Protein AF-A0A0R1N167-F1 (afdb_monomer_lite)

pLDDT: mean 84.11, std 13.3, range [38.53, 97.06]

InterPro domains:
  IPR014960 Domain of unknown function DUF1828 [PF08861] (5-87)

Radius of gyration: 13.84 Å; chains: 1; bounding box: 31×30×44 Å

Sequence (100 aa):
MEVQTSFIDIFHDHISLVVTTIPTGYQINDDGYVLDVSLSTRRKNSFNQILASFRVTVSRDKELTIKFSDLTDFPAVLVRLLHCIGQVFQMFQQDADSSF

Structure (mmCIF, N/CA/C/O backbone):
data_AF-A0A0R1N167-F1
#
_entry.id   AF-A0A0R1N167-F1
#
loop_
_atom_site.group_PDB
_atom_site.id
_atom_site.type_symbol
_atom_site.label_atom_id
_atom_site.label_alt_id
_atom_site.label_comp_id
_atom_site.label_asym_id
_atom_site.label_entity_id
_atom_site.label_seq_id
_atom_site.pdbx_PDB_ins_code
_atom_site.Cartn_x
_atom_site.Cartn_y
_atom_site.Cartn_z
_atom_site.occupancy
_atom_site.B_iso_or_equiv
_atom_site.auth_seq_id
_atom_site.auth_comp_id
_atom_site.auth_asym_id
_atom_site.auth_atom_id
_atom_site.pdbx_PDB_model_num
ATOM 1 N N . MET A 1 1 ? -2.599 -11.097 10.314 1.00 80.25 1 MET A N 1
ATOM 2 C CA . MET A 1 1 ? -2.682 -12.285 9.433 1.00 80.25 1 MET A CA 1
ATOM 3 C C . MET A 1 1 ? -1.819 -11.995 8.228 1.00 80.25 1 MET A C 1
ATOM 5 O O . MET A 1 1 ? -1.903 -10.881 7.733 1.00 80.25 1 MET A O 1
ATOM 9 N N . GLU A 1 2 ? -1.005 -12.944 7.788 1.00 85.06 2 GLU A N 1
ATOM 10 C CA . GLU A 1 2 ? -0.196 -12.801 6.576 1.00 85.06 2 GLU A CA 1
ATOM 11 C C . GLU A 1 2 ? -0.762 -13.707 5.484 1.00 85.06 2 GLU A C 1
ATOM 13 O O . GLU A 1 2 ? -1.178 -14.835 5.757 1.00 85.06 2 GLU A O 1
ATOM 18 N N . VAL A 1 3 ? -0.818 -13.184 4.264 1.00 80.62 3 VAL A N 1
ATOM 19 C CA . VAL A 1 3 ? -1.174 -13.921 3.057 1.00 80.62 3 VAL A CA 1
ATOM 20 C C . VAL A 1 3 ? -0.007 -13.801 2.098 1.00 80.62 3 VAL A C 1
ATOM 22 O O . VAL A 1 3 ? 0.217 -12.742 1.518 1.00 80.62 3 VAL A O 1
ATOM 25 N N . GLN A 1 4 ? 0.714 -14.900 1.913 1.00 80.69 4 GLN A N 1
ATOM 26 C CA . GLN A 1 4 ? 1.722 -14.988 0.871 1.00 80.69 4 GLN A CA 1
ATOM 27 C C . GLN A 1 4 ? 1.025 -15.272 -0.457 1.00 80.69 4 GLN A C 1
ATOM 29 O O . GLN A 1 4 ? 0.246 -16.223 -0.584 1.00 80.69 4 GLN A O 1
ATOM 34 N N . THR A 1 5 ? 1.259 -14.416 -1.442 1.00 71.88 5 THR A N 1
ATOM 35 C CA . THR A 1 5 ? 0.605 -14.547 -2.738 1.00 71.88 5 THR A CA 1
ATOM 36 C C . THR A 1 5 ? 1.399 -15.480 -3.650 1.00 71.88 5 THR A C 1
ATOM 38 O O . THR A 1 5 ? 2.619 -15.586 -3.560 1.00 71.88 5 THR A O 1
ATOM 41 N N . SER A 1 6 ? 0.721 -16.148 -4.584 1.00 72.25 6 SER A N 1
ATOM 42 C CA . SER A 1 6 ? 1.398 -16.905 -5.648 1.00 72.25 6 SER A CA 1
ATOM 43 C C . SER A 1 6 ? 1.969 -16.001 -6.752 1.00 72.25 6 SER A C 1
ATOM 45 O O . SER A 1 6 ? 2.542 -16.514 -7.709 1.00 72.25 6 SER A O 1
ATOM 47 N N . PHE A 1 7 ? 1.782 -14.679 -6.650 1.00 68.19 7 PHE A N 1
ATOM 48 C CA . PHE A 1 7 ? 2.292 -13.708 -7.610 1.00 68.19 7 PHE A CA 1
ATOM 49 C C . PHE A 1 7 ? 3.733 -13.351 -7.267 1.00 68.19 7 PHE A C 1
ATOM 51 O O . PHE A 1 7 ? 4.079 -13.179 -6.099 1.00 68.19 7 PHE A O 1
ATOM 58 N N . ILE A 1 8 ? 4.546 -13.256 -8.312 1.00 66.19 8 ILE A N 1
ATOM 59 C CA . ILE A 1 8 ? 5.964 -12.935 -8.232 1.00 66.19 8 ILE A CA 1
ATOM 60 C C . ILE A 1 8 ? 6.137 -11.485 -8.690 1.00 66.19 8 ILE A C 1
ATOM 62 O O . ILE A 1 8 ? 5.550 -11.085 -9.701 1.00 66.19 8 ILE A O 1
ATOM 66 N N . ASP A 1 9 ? 6.893 -10.699 -7.933 1.00 66.12 9 ASP A N 1
ATOM 67 C CA . ASP A 1 9 ? 7.186 -9.306 -8.250 1.00 66.12 9 ASP A CA 1
ATOM 68 C C . ASP A 1 9 ? 8.355 -9.143 -9.245 1.00 66.12 9 ASP A C 1
ATOM 70 O O . ASP A 1 9 ? 8.885 -10.104 -9.807 1.00 66.12 9 ASP A O 1
ATOM 74 N N . ILE A 1 10 ? 8.760 -7.894 -9.488 1.00 60.81 10 ILE A N 1
ATOM 75 C CA . ILE A 1 10 ? 9.879 -7.559 -10.385 1.00 60.81 10 ILE A CA 1
ATOM 76 C C . ILE A 1 10 ? 11.254 -8.016 -9.862 1.00 60.81 10 ILE A C 1
ATOM 78 O O . ILE A 1 10 ? 12.219 -8.022 -10.628 1.00 60.81 10 ILE A O 1
ATOM 82 N N . PHE A 1 11 ? 11.354 -8.400 -8.588 1.00 65.06 11 PHE A N 1
ATOM 83 C CA . PHE A 1 11 ? 12.565 -8.905 -7.943 1.00 65.06 11 PHE A CA 1
ATOM 84 C C . PHE A 1 11 ? 12.593 -10.436 -7.847 1.00 65.06 11 PHE A C 1
ATOM 86 O O . PHE A 1 11 ? 13.591 -10.994 -7.403 1.00 65.06 11 PHE A O 1
ATOM 93 N N . HIS A 1 12 ? 11.581 -11.113 -8.397 1.00 62.50 12 HIS A N 1
ATOM 94 C CA . HIS A 1 12 ? 11.375 -12.560 -8.321 1.00 62.50 12 HIS A CA 1
ATOM 95 C C . HIS A 1 12 ? 10.979 -13.075 -6.928 1.00 62.50 12 HIS A C 1
ATOM 97 O O . HIS A 1 12 ? 11.090 -14.277 -6.671 1.00 62.50 12 HIS A O 1
ATOM 103 N N . ASP A 1 13 ? 10.444 -12.199 -6.077 1.00 68.56 13 ASP A N 1
ATOM 104 C CA . ASP A 1 13 ? 9.961 -12.543 -4.745 1.00 68.56 13 ASP A CA 1
ATOM 105 C C . ASP A 1 13 ? 8.430 -12.658 -4.713 1.00 68.56 13 ASP A C 1
ATOM 107 O O . ASP A 1 13 ? 7.696 -12.028 -5.481 1.00 68.56 13 ASP A O 1
ATOM 111 N N . HIS A 1 14 ? 7.932 -13.524 -3.828 1.00 74.56 14 HIS A N 1
ATOM 112 C CA . HIS A 1 14 ? 6.500 -13.636 -3.569 1.00 74.56 14 HIS A CA 1
ATOM 113 C C . HIS A 1 14 ? 6.030 -12.434 -2.763 1.00 74.56 14 HIS A C 1
ATOM 115 O O . HIS A 1 14 ? 6.553 -12.189 -1.682 1.00 74.56 14 HIS A O 1
ATOM 121 N N . ILE A 1 15 ? 4.985 -11.761 -3.240 1.00 78.25 15 ILE A N 1
ATOM 122 C 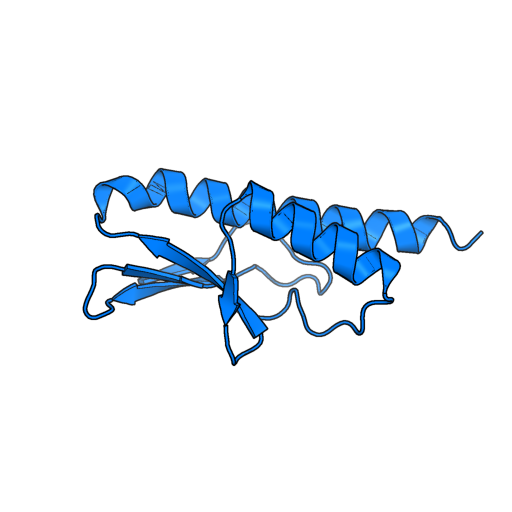CA . ILE A 1 15 ? 4.435 -10.607 -2.526 1.00 78.25 15 ILE A CA 1
ATOM 123 C C . ILE A 1 15 ? 3.739 -11.097 -1.260 1.00 78.25 15 ILE A C 1
ATOM 125 O O . ILE A 1 15 ? 2.805 -11.913 -1.343 1.00 78.25 15 ILE A O 1
ATOM 129 N N . SER A 1 16 ? 4.162 -10.576 -0.113 1.00 86.12 16 SER A N 1
ATOM 130 C CA . SER A 1 16 ? 3.502 -10.787 1.171 1.00 86.12 16 SER A CA 1
ATOM 131 C C . SER A 1 16 ? 2.505 -9.668 1.439 1.00 86.12 16 SER A C 1
ATOM 133 O O . SER A 1 16 ? 2.829 -8.484 1.411 1.00 86.12 16 SER A O 1
ATOM 135 N N . LEU A 1 17 ? 1.260 -10.050 1.726 1.00 89.44 17 LEU A N 1
ATOM 136 C CA . LEU A 1 17 ? 0.209 -9.119 2.115 1.00 89.44 17 LEU A CA 1
ATOM 137 C C . LEU A 1 17 ? -0.133 -9.301 3.588 1.00 89.44 17 LEU A C 1
ATOM 139 O O . LEU A 1 17 ? -0.549 -10.380 4.023 1.00 89.44 17 LEU A O 1
ATOM 143 N N . VAL A 1 18 ? -0.005 -8.230 4.364 1.00 91.62 18 VAL A N 1
ATOM 144 C CA . VAL A 1 18 ? -0.202 -8.264 5.814 1.00 91.62 18 VAL A CA 1
ATOM 145 C C . VAL A 1 18 ? -1.480 -7.530 6.184 1.00 91.62 18 VAL A C 1
ATOM 147 O O . VAL A 1 18 ? -1.656 -6.350 5.892 1.00 91.62 18 VAL A O 1
ATOM 150 N N . VAL A 1 19 ? -2.377 -8.229 6.880 1.00 92.94 19 VAL A N 1
ATOM 151 C CA . VAL A 1 19 ? -3.582 -7.647 7.476 1.00 92.94 19 VAL A CA 1
ATOM 152 C C . VAL A 1 19 ? -3.345 -7.378 8.953 1.00 92.94 19 VAL A C 1
ATOM 154 O O . VAL A 1 19 ? -3.047 -8.304 9.724 1.00 92.94 19 VAL A O 1
ATOM 157 N N . THR A 1 20 ? -3.549 -6.128 9.358 1.00 93.62 20 THR A N 1
ATOM 158 C CA . THR A 1 20 ? -3.453 -5.679 10.751 1.00 93.62 20 THR A CA 1
ATOM 159 C C . THR A 1 20 ? -4.722 -4.958 11.196 1.00 93.62 20 THR A C 1
ATOM 161 O O . THR A 1 20 ? -5.474 -4.401 10.393 1.00 93.62 20 THR A O 1
ATOM 164 N N . THR A 1 21 ? -4.984 -4.991 12.500 1.00 94.75 21 THR A N 1
ATOM 165 C CA . THR A 1 21 ? -6.090 -4.269 13.134 1.00 94.75 21 THR A CA 1
ATOM 166 C C . THR A 1 21 ? -5.670 -2.834 13.438 1.00 94.75 21 THR A C 1
ATOM 168 O O . THR A 1 21 ? -4.569 -2.591 13.927 1.00 94.75 21 THR A O 1
ATOM 171 N N . ILE A 1 22 ? -6.568 -1.883 13.199 1.00 94.06 22 ILE A N 1
ATOM 172 C CA . ILE A 1 22 ? -6.410 -0.462 13.536 1.00 94.06 22 ILE A CA 1
ATOM 173 C C . ILE A 1 22 ? -7.629 0.012 14.345 1.00 94.06 22 ILE A C 1
ATOM 175 O O . ILE A 1 22 ? -8.664 -0.653 14.319 1.00 94.06 22 ILE A O 1
ATOM 179 N N . PRO A 1 23 ? -7.577 1.169 15.037 1.00 95.38 23 PRO A N 1
ATOM 180 C CA . PRO A 1 23 ? -8.696 1.628 15.872 1.00 95.38 23 PRO A CA 1
ATOM 181 C C . PRO A 1 23 ? -10.047 1.738 15.148 1.00 95.38 23 PRO A C 1
ATOM 183 O O . PRO A 1 23 ? -11.093 1.654 15.780 1.00 95.38 23 PRO A O 1
ATOM 186 N N . THR A 1 24 ? -10.032 1.929 13.828 1.00 93.06 24 THR A N 1
ATOM 187 C CA . THR A 1 24 ? -11.227 2.113 12.993 1.00 93.06 24 THR A CA 1
ATOM 188 C C . THR A 1 24 ? -11.590 0.883 12.152 1.00 93.06 24 THR A C 1
ATOM 190 O O . THR A 1 24 ? -12.397 1.010 11.235 1.00 93.06 24 THR A O 1
ATOM 193 N N . GLY A 1 25 ? -10.971 -0.278 12.399 1.00 95.38 25 GLY A N 1
ATOM 194 C CA . GLY A 1 25 ? -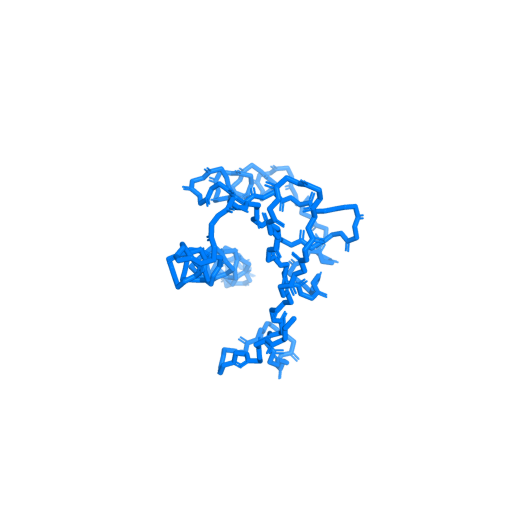11.196 -1.506 11.631 1.00 95.38 25 GLY A CA 1
ATOM 195 C C . GLY A 1 25 ? -9.893 -2.219 11.287 1.00 95.38 25 GLY A C 1
ATOM 196 O O . GLY A 1 25 ? -9.130 -2.613 12.167 1.00 95.38 25 GLY A O 1
ATOM 197 N N . TYR A 1 26 ? -9.627 -2.370 9.995 1.00 96.62 26 TYR A N 1
ATOM 198 C CA . TYR A 1 26 ? -8.531 -3.169 9.464 1.00 96.62 26 TYR A CA 1
ATOM 199 C C . TYR A 1 26 ? -7.760 -2.406 8.389 1.00 96.62 26 TYR A C 1
ATOM 201 O O . TYR A 1 26 ? -8.272 -1.485 7.742 1.00 96.62 26 TYR A O 1
ATOM 209 N N . GLN A 1 27 ? -6.515 -2.809 8.187 1.00 95.56 27 GLN A N 1
ATOM 210 C CA . GLN A 1 27 ? -5.714 -2.399 7.045 1.00 95.56 27 GLN A CA 1
ATOM 211 C C . GLN A 1 27 ? -5.018 -3.615 6.444 1.00 95.56 27 GLN A C 1
ATOM 213 O O . GLN A 1 27 ? -4.621 -4.525 7.175 1.00 95.56 27 GLN A O 1
ATOM 218 N N . ILE A 1 28 ? -4.909 -3.623 5.120 1.00 94.88 28 ILE A N 1
ATOM 219 C CA . ILE A 1 28 ? -4.049 -4.538 4.376 1.00 94.88 28 ILE A CA 1
ATOM 220 C C . ILE A 1 28 ? -2.928 -3.729 3.734 1.00 94.88 28 ILE A C 1
ATOM 222 O O . ILE A 1 28 ? -3.187 -2.660 3.170 1.00 94.88 28 ILE A O 1
ATOM 226 N N . ASN A 1 29 ? -1.715 -4.251 3.833 1.00 92.69 29 ASN A N 1
ATOM 227 C CA . ASN A 1 29 ? -0.496 -3.640 3.332 1.00 92.69 29 ASN A CA 1
ATOM 228 C C . ASN A 1 29 ? 0.236 -4.656 2.453 1.00 92.69 29 ASN A C 1
ATOM 230 O O . ASN A 1 29 ? 0.168 -5.855 2.738 1.00 92.69 29 ASN A O 1
ATOM 234 N N . ASP A 1 30 ? 0.905 -4.185 1.403 1.00 89.06 30 ASP A N 1
ATOM 235 C CA . ASP A 1 30 ? 2.002 -4.945 0.805 1.00 89.06 30 ASP A CA 1
ATOM 236 C C . ASP A 1 30 ? 3.283 -4.811 1.647 1.00 89.06 30 ASP A C 1
ATOM 238 O O . ASP A 1 30 ? 3.297 -4.157 2.690 1.00 89.06 30 ASP A O 1
ATOM 242 N N . ASP A 1 31 ? 4.339 -5.472 1.200 1.00 80.88 31 ASP A N 1
ATOM 243 C CA . ASP A 1 31 ? 5.662 -5.534 1.821 1.00 80.88 31 ASP A CA 1
ATOM 244 C C . ASP A 1 31 ? 6.604 -4.392 1.381 1.00 80.88 31 ASP A C 1
ATOM 246 O O . ASP A 1 31 ? 7.791 -4.400 1.707 1.00 80.88 31 ASP A O 1
ATOM 250 N N . GLY A 1 32 ? 6.092 -3.385 0.660 1.00 75.94 32 GLY A N 1
ATOM 251 C CA . GLY A 1 32 ? 6.824 -2.164 0.307 1.00 75.94 32 GLY A CA 1
ATOM 252 C C . GLY A 1 32 ? 7.784 -2.269 -0.885 1.00 75.94 32 GLY A C 1
ATOM 253 O O . GLY A 1 32 ? 8.328 -1.245 -1.314 1.00 75.94 32 GLY A O 1
ATOM 254 N N . TYR A 1 33 ? 7.959 -3.449 -1.492 1.00 68.50 33 TYR A N 1
ATOM 255 C CA . TYR A 1 33 ? 8.876 -3.635 -2.631 1.00 68.50 33 TYR A CA 1
ATOM 256 C C . TYR A 1 33 ? 8.471 -2.845 -3.880 1.00 68.50 33 TYR A C 1
ATOM 258 O O . TYR A 1 33 ? 9.316 -2.440 -4.682 1.00 68.50 33 TYR A O 1
ATOM 266 N N . VAL A 1 34 ? 7.179 -2.553 -4.033 1.00 65.81 34 VAL A N 1
ATOM 267 C CA . VAL A 1 34 ? 6.632 -1.879 -5.218 1.00 65.81 34 VAL A CA 1
ATOM 268 C C . VAL A 1 34 ? 7.182 -0.452 -5.396 1.00 65.81 34 VAL A C 1
ATOM 270 O O . VAL A 1 34 ? 7.180 0.080 -6.507 1.00 65.81 34 VAL A O 1
ATOM 273 N N . LEU A 1 35 ? 7.657 0.199 -4.330 1.00 69.56 35 LEU A N 1
ATOM 274 C CA . LEU A 1 35 ? 7.890 1.647 -4.314 1.00 69.56 35 LEU A CA 1
ATOM 275 C C . LEU A 1 35 ? 9.343 2.094 -4.146 1.00 69.56 35 LEU A C 1
ATOM 277 O O . LEU A 1 35 ? 9.592 3.298 -4.015 1.00 69.56 35 LEU A O 1
ATOM 281 N N . ASP A 1 36 ? 10.319 1.188 -4.207 1.00 64.75 36 ASP A N 1
ATOM 282 C CA . ASP A 1 36 ? 11.730 1.579 -4.069 1.00 64.75 36 ASP A CA 1
ATOM 283 C C . ASP A 1 36 ? 12.351 2.199 -5.339 1.00 64.75 36 ASP A C 1
ATOM 285 O O . ASP A 1 36 ? 13.546 2.482 -5.413 1.00 64.75 36 ASP A O 1
ATOM 289 N N . VAL A 1 37 ? 11.530 2.489 -6.352 1.00 62.75 37 VAL A N 1
ATOM 290 C CA . VAL A 1 37 ? 11.971 3.043 -7.637 1.00 62.75 37 VAL A CA 1
ATOM 291 C C . VAL A 1 37 ? 11.701 4.549 -7.708 1.00 62.75 37 VAL A C 1
ATOM 293 O O . VAL A 1 37 ? 10.574 5.016 -7.542 1.00 62.75 37 VAL A O 1
ATOM 296 N N . SER A 1 38 ? 12.733 5.339 -8.023 1.00 68.88 38 SER A N 1
ATOM 297 C CA . SER A 1 38 ? 12.578 6.773 -8.307 1.00 68.88 38 SER A CA 1
ATOM 298 C C . SER A 1 38 ? 11.750 6.987 -9.582 1.00 68.88 38 SER A C 1
ATOM 300 O O . SER A 1 38 ? 12.164 6.615 -10.682 1.00 68.88 38 SER A O 1
ATOM 302 N N . LEU A 1 39 ? 10.565 7.590 -9.445 1.00 76.31 39 LEU A N 1
ATOM 303 C CA . LEU A 1 39 ? 9.656 7.850 -10.565 1.00 76.31 39 LEU A CA 1
ATOM 304 C C . LEU A 1 39 ? 9.861 9.250 -11.148 1.00 76.31 39 LEU A C 1
ATOM 306 O O . LEU A 1 39 ? 9.875 10.247 -10.425 1.00 76.31 39 LEU A O 1
ATOM 310 N N . SER A 1 40 ? 9.917 9.341 -12.479 1.00 80.81 40 SER A N 1
ATOM 311 C CA . SER A 1 40 ? 9.799 10.620 -13.190 1.00 80.81 40 SER A CA 1
ATOM 312 C C . SER A 1 40 ? 8.436 11.277 -12.927 1.00 80.81 40 SER A C 1
ATOM 314 O O . SER A 1 40 ? 7.468 10.605 -12.566 1.00 80.81 40 SER A O 1
ATOM 316 N N . THR A 1 41 ? 8.305 12.588 -13.163 1.00 82.31 41 THR A N 1
ATOM 317 C CA . THR A 1 41 ? 7.036 13.315 -12.946 1.00 82.31 41 THR A CA 1
ATOM 318 C C . THR A 1 41 ? 5.858 12.693 -13.704 1.00 82.31 41 THR A C 1
ATOM 320 O O . THR A 1 41 ? 4.769 12.559 -13.150 1.00 82.31 41 THR A O 1
ATOM 323 N N . ARG A 1 42 ? 6.074 12.253 -14.953 1.00 81.75 42 ARG A N 1
ATOM 324 C CA . ARG A 1 42 ? 5.044 11.571 -15.753 1.00 81.75 42 ARG A CA 1
ATOM 325 C C . ARG A 1 42 ? 4.626 10.246 -15.112 1.00 81.75 42 ARG A C 1
ATOM 327 O O . ARG A 1 42 ? 3.433 10.011 -14.949 1.00 81.75 42 ARG A O 1
ATOM 334 N N . ARG A 1 43 ? 5.597 9.423 -14.701 1.00 81.88 43 ARG A N 1
ATOM 335 C CA . ARG A 1 43 ? 5.353 8.135 -14.033 1.00 81.88 43 ARG A CA 1
ATOM 336 C C . ARG A 1 43 ? 4.625 8.309 -12.709 1.00 81.88 43 ARG A C 1
ATOM 338 O O . ARG A 1 43 ? 3.702 7.563 -12.420 1.00 81.88 43 ARG A O 1
ATOM 345 N N . LYS A 1 44 ? 4.978 9.341 -11.944 1.00 87.81 44 LYS A N 1
ATOM 346 C CA . LYS A 1 44 ? 4.298 9.679 -10.692 1.00 87.81 44 LYS A CA 1
ATOM 347 C C . LYS A 1 44 ? 2.818 10.006 -10.913 1.00 87.81 44 LYS A C 1
ATOM 349 O O . LYS A 1 44 ? 1.986 9.602 -10.109 1.00 87.81 44 LYS A O 1
ATOM 354 N N . ASN A 1 45 ? 2.472 10.692 -12.005 1.00 89.75 45 ASN A N 1
ATOM 355 C CA . ASN A 1 45 ? 1.074 10.980 -12.334 1.00 89.75 45 ASN A CA 1
ATOM 356 C C . ASN A 1 45 ? 0.294 9.707 -12.681 1.00 89.75 45 ASN A C 1
ATOM 358 O O . ASN A 1 45 ? -0.779 9.502 -12.119 1.00 89.75 45 ASN A O 1
ATOM 362 N N . SER A 1 46 ? 0.840 8.844 -13.545 1.00 90.31 46 SER A N 1
ATOM 363 C CA . SER A 1 46 ? 0.215 7.555 -13.879 1.00 90.31 46 SER A CA 1
ATOM 364 C C . SER A 1 46 ? 0.062 6.668 -12.644 1.00 90.31 46 SER A C 1
ATOM 366 O O . SER A 1 46 ? -1.020 6.150 -12.384 1.00 90.31 46 SER A O 1
ATOM 368 N N . PHE A 1 47 ? 1.111 6.572 -11.827 1.00 91.62 47 PHE A N 1
ATOM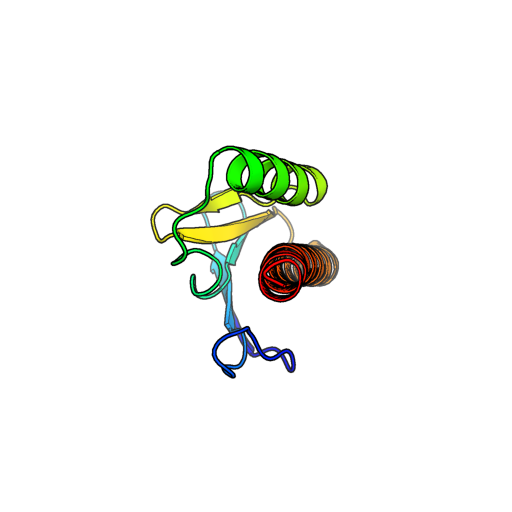 369 C CA . PHE A 1 47 ? 1.098 5.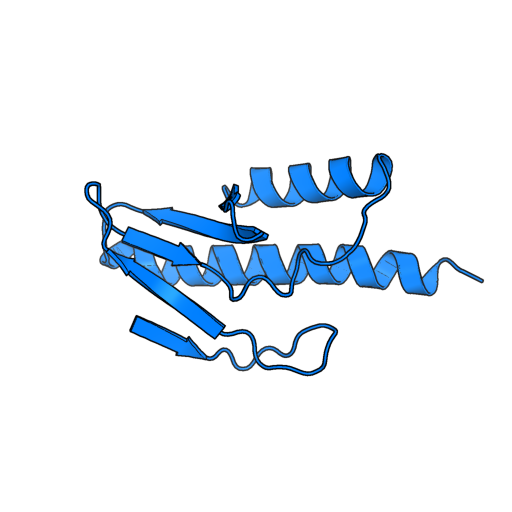841 -10.565 1.00 91.62 47 PHE A CA 1
ATOM 370 C C . PHE A 1 47 ? -0.023 6.333 -9.642 1.00 91.62 47 PHE A C 1
ATOM 372 O O . PHE A 1 47 ? -0.866 5.551 -9.211 1.00 91.62 47 PHE A O 1
ATOM 379 N N . ASN A 1 48 ? -0.110 7.647 -9.414 1.00 92.12 48 ASN A N 1
ATOM 380 C CA . ASN A 1 48 ? -1.160 8.233 -8.582 1.00 92.12 48 ASN A CA 1
ATOM 381 C C . ASN A 1 48 ? -2.571 7.991 -9.147 1.00 92.12 48 ASN A C 1
ATOM 383 O O . ASN A 1 48 ? -3.508 7.810 -8.371 1.00 92.12 48 ASN A O 1
ATOM 387 N N . GLN A 1 49 ? -2.740 7.982 -10.474 1.00 94.75 49 GLN A N 1
ATOM 388 C CA . GLN A 1 49 ? -4.021 7.660 -11.114 1.00 94.75 49 GLN A CA 1
ATOM 389 C C . GLN A 1 49 ? -4.423 6.201 -10.880 1.00 94.75 49 GLN A C 1
ATOM 391 O O . GLN A 1 49 ? -5.575 5.945 -10.526 1.00 94.75 49 GLN A O 1
ATOM 396 N N . ILE A 1 50 ? -3.476 5.266 -11.016 1.00 95.12 50 ILE A N 1
ATOM 397 C CA . ILE A 1 50 ? -3.692 3.847 -10.708 1.00 95.12 50 ILE A CA 1
ATOM 398 C C . ILE A 1 50 ? -4.142 3.717 -9.250 1.00 95.12 50 ILE A C 1
ATOM 400 O O . ILE A 1 50 ? -5.236 3.212 -8.994 1.00 95.12 50 ILE A O 1
ATOM 404 N N . LEU A 1 51 ? -3.378 4.273 -8.302 1.00 95.12 51 LEU A N 1
ATOM 405 C CA . LEU A 1 51 ? -3.711 4.211 -6.875 1.00 95.12 51 LEU A CA 1
ATOM 406 C C . LEU A 1 51 ? -5.105 4.776 -6.570 1.00 95.12 51 LEU A C 1
ATOM 408 O O . LEU A 1 51 ? -5.896 4.146 -5.864 1.00 95.12 51 LEU A O 1
ATOM 412 N N . ALA A 1 52 ? -5.435 5.940 -7.140 1.00 96.31 52 ALA A N 1
ATOM 413 C CA . ALA A 1 52 ? -6.735 6.575 -6.955 1.00 96.31 52 ALA A CA 1
ATOM 414 C C . ALA A 1 52 ? -7.887 5.693 -7.463 1.00 96.31 52 ALA A C 1
ATOM 416 O O . ALA A 1 52 ? -8.914 5.585 -6.790 1.00 96.31 52 ALA A O 1
ATOM 417 N N . SER A 1 53 ? -7.711 5.024 -8.607 1.00 97.06 53 SER A N 1
ATOM 418 C CA . SER A 1 53 ? -8.738 4.153 -9.196 1.00 97.06 53 SER A CA 1
ATOM 419 C C . SER A 1 53 ? -9.073 2.945 -8.308 1.00 97.06 53 SER A C 1
ATOM 421 O O . SER A 1 53 ? -10.235 2.545 -8.213 1.00 97.06 53 SER A O 1
ATOM 423 N N . PHE A 1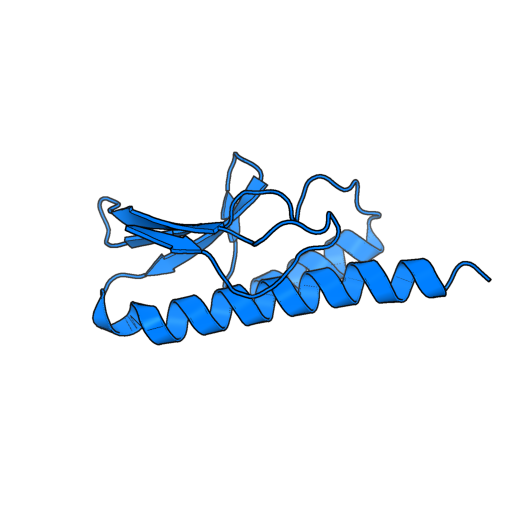 54 ? -8.081 2.429 -7.575 1.00 96.88 54 PHE A N 1
ATOM 424 C CA . PHE A 1 54 ? -8.235 1.304 -6.650 1.00 96.88 54 PHE A CA 1
ATOM 425 C C . PHE A 1 54 ? -8.447 1.718 -5.190 1.00 96.88 54 PHE A C 1
ATOM 427 O O . PHE A 1 54 ? -8.610 0.852 -4.327 1.00 96.88 54 PHE A O 1
ATOM 434 N N . ARG A 1 55 ? -8.486 3.026 -4.896 1.00 96.81 55 ARG A N 1
ATOM 435 C CA . ARG A 1 55 ? -8.552 3.569 -3.527 1.00 96.81 55 ARG A CA 1
ATOM 436 C C . ARG A 1 55 ? -7.417 3.045 -2.637 1.00 96.81 55 ARG A C 1
ATOM 438 O O . ARG A 1 55 ? -7.632 2.732 -1.467 1.00 96.81 55 ARG A O 1
ATOM 445 N N . VAL A 1 56 ? -6.227 2.933 -3.217 1.00 96.31 56 VAL A N 1
ATOM 446 C CA . VAL A 1 56 ? -4.990 2.552 -2.534 1.00 96.31 56 VAL A CA 1
ATOM 447 C C . VAL A 1 56 ? -4.236 3.818 -2.142 1.00 96.31 56 VAL A C 1
ATOM 449 O O . VAL A 1 56 ? -4.239 4.815 -2.863 1.00 96.31 56 VAL A O 1
ATOM 452 N N . THR A 1 57 ? -3.592 3.787 -0.983 1.00 94.75 57 THR A N 1
ATOM 453 C CA . THR A 1 57 ? -2.710 4.859 -0.506 1.00 94.75 57 THR A CA 1
ATOM 454 C C . THR A 1 57 ? -1.316 4.315 -0.251 1.00 94.75 57 THR A C 1
ATOM 456 O O . THR A 1 57 ? -1.163 3.114 -0.083 1.00 94.75 57 THR A O 1
ATOM 459 N N . VAL A 1 58 ? -0.318 5.193 -0.179 1.00 92.00 58 VAL A N 1
ATOM 460 C CA . VAL A 1 58 ? 1.048 4.816 0.201 1.00 92.00 58 VAL A CA 1
ATOM 461 C C . VAL A 1 58 ? 1.268 5.123 1.682 1.00 92.00 58 VAL A C 1
ATOM 463 O O . VAL A 1 58 ? 0.984 6.241 2.125 1.00 92.00 58 VAL A O 1
ATOM 466 N N . SER A 1 59 ? 1.746 4.144 2.447 1.00 90.56 59 SER A N 1
ATOM 467 C CA . SER A 1 59 ? 2.114 4.297 3.855 1.00 90.56 59 SER A CA 1
ATOM 468 C C . SER A 1 59 ? 3.406 5.115 4.009 1.00 90.56 59 SER A C 1
ATOM 470 O O . SER A 1 59 ? 4.076 5.469 3.037 1.00 90.56 59 SER A O 1
ATOM 472 N N . ARG A 1 60 ? 3.783 5.447 5.250 1.00 86.31 60 ARG A N 1
ATOM 473 C CA . ARG A 1 60 ? 5.079 6.106 5.510 1.00 86.31 60 ARG A CA 1
ATOM 474 C C . ARG A 1 60 ? 6.261 5.209 5.152 1.00 86.31 60 ARG A C 1
ATOM 476 O O . ARG A 1 60 ? 7.288 5.723 4.723 1.00 86.31 60 ARG A O 1
ATOM 483 N N . ASP A 1 61 ? 6.066 3.904 5.276 1.00 86.38 61 ASP A N 1
ATOM 484 C CA . ASP A 1 61 ? 7.060 2.866 5.017 1.00 86.38 61 ASP A CA 1
ATOM 485 C C . ASP A 1 61 ? 7.086 2.458 3.533 1.00 86.38 61 ASP A C 1
ATOM 487 O O . ASP A 1 61 ? 7.698 1.465 3.167 1.00 86.38 61 ASP A O 1
ATOM 491 N N . LYS A 1 62 ? 6.457 3.269 2.665 1.00 87.31 62 LYS A N 1
ATOM 492 C CA . LYS A 1 62 ? 6.317 3.042 1.220 1.00 87.31 62 LYS A CA 1
ATOM 493 C C . LYS A 1 62 ? 5.537 1.769 0.860 1.00 87.31 62 LYS A C 1
ATOM 495 O O . LYS A 1 62 ? 5.743 1.214 -0.209 1.00 87.31 62 LYS A O 1
ATOM 500 N N . GLU A 1 63 ? 4.599 1.354 1.700 1.00 90.56 63 GLU A N 1
ATOM 501 C CA . GLU A 1 63 ? 3.725 0.212 1.407 1.00 90.56 63 GLU A CA 1
ATOM 502 C C . GLU A 1 63 ? 2.430 0.676 0.731 1.00 90.56 63 GLU A C 1
ATOM 504 O O . GLU A 1 63 ? 1.883 1.732 1.063 1.00 90.56 63 GLU A O 1
ATOM 509 N N . LEU A 1 64 ? 1.892 -0.119 -0.188 1.00 93.25 64 LEU A N 1
ATOM 510 C CA . LEU A 1 64 ? 0.546 0.054 -0.717 1.00 93.25 64 LEU A CA 1
ATOM 511 C C . LEU A 1 64 ? -0.479 -0.436 0.304 1.00 93.25 64 LEU A C 1
ATOM 513 O O . LEU A 1 64 ? -0.507 -1.600 0.689 1.00 93.25 64 LEU A O 1
ATOM 517 N N . THR A 1 65 ? -1.362 0.462 0.727 1.00 94.94 65 THR A N 1
ATOM 518 C CA . THR A 1 65 ? -2.297 0.231 1.828 1.00 94.94 65 THR A CA 1
ATOM 519 C C . THR A 1 65 ? -3.743 0.463 1.412 1.00 94.94 65 THR A C 1
ATOM 521 O O . THR A 1 65 ? -4.069 1.460 0.758 1.00 94.94 65 THR A O 1
ATOM 524 N N . ILE A 1 66 ? -4.637 -0.402 1.895 1.00 96.88 66 ILE A N 1
ATOM 525 C CA . ILE A 1 66 ? -6.089 -0.189 1.890 1.00 96.88 66 ILE A CA 1
ATOM 526 C C . ILE A 1 66 ? -6.624 -0.342 3.314 1.00 96.88 66 ILE A C 1
ATOM 528 O O . ILE A 1 66 ? -6.382 -1.350 3.972 1.00 96.88 66 ILE A O 1
ATOM 532 N N . LYS A 1 67 ? -7.421 0.633 3.765 1.00 96.81 67 LYS A N 1
ATOM 533 C CA . LYS A 1 67 ? -8.176 0.561 5.025 1.00 96.81 67 LYS A CA 1
ATOM 534 C C . LYS A 1 67 ? -9.619 0.148 4.763 1.00 96.81 67 LYS A C 1
ATOM 536 O O . LYS A 1 67 ? -10.218 0.589 3.781 1.00 96.81 67 LYS A O 1
ATOM 541 N N . PHE A 1 68 ? -10.174 -0.671 5.645 1.00 96.75 68 PHE A N 1
ATOM 542 C CA . PHE A 1 68 ? -11.540 -1.180 5.543 1.00 96.75 68 PHE A CA 1
ATOM 543 C C . PHE A 1 68 ? -12.110 -1.483 6.935 1.00 96.75 68 PHE A C 1
ATOM 545 O O . PHE A 1 68 ? -11.359 -1.712 7.880 1.00 96.75 68 PHE A O 1
ATOM 552 N N . SER A 1 69 ? -13.431 -1.412 7.095 1.00 96.00 69 SER A N 1
ATOM 553 C CA . SER A 1 69 ? -14.086 -1.469 8.412 1.00 96.00 69 SER A CA 1
ATOM 554 C C . SER A 1 69 ? -14.553 -2.864 8.818 1.00 96.00 69 SER A C 1
ATOM 556 O O . SER A 1 69 ? -14.645 -3.135 10.012 1.00 96.00 69 SER A O 1
ATOM 558 N N . ASP A 1 70 ? -14.841 -3.739 7.853 1.00 94.00 70 ASP A N 1
ATOM 559 C CA . ASP A 1 70 ? -15.460 -5.044 8.091 1.00 94.00 70 ASP A CA 1
ATOM 560 C C . ASP A 1 70 ? -14.608 -6.174 7.492 1.00 94.00 70 ASP A C 1
ATOM 562 O O . ASP A 1 70 ? -14.220 -6.122 6.327 1.00 94.00 70 ASP A O 1
ATOM 566 N N . LEU A 1 71 ? -14.315 -7.223 8.269 1.00 91.12 71 LEU A N 1
ATOM 567 C CA . LEU A 1 71 ? -13.566 -8.386 7.773 1.00 91.12 71 LEU A CA 1
ATOM 568 C C . LEU A 1 71 ? -14.279 -9.126 6.642 1.00 91.12 71 LEU A C 1
ATOM 570 O O . LEU A 1 71 ? -13.615 -9.799 5.858 1.00 91.12 71 LEU A O 1
ATOM 574 N N . THR A 1 72 ? -15.599 -9.002 6.523 1.00 95.31 72 THR A N 1
ATOM 575 C CA . THR A 1 72 ? -16.349 -9.575 5.399 1.00 95.31 72 THR A CA 1
ATOM 576 C C . THR A 1 72 ? -15.976 -8.931 4.059 1.00 95.31 72 THR A C 1
ATOM 578 O O . THR A 1 72 ? -16.060 -9.601 3.030 1.00 95.31 72 THR A O 1
ATOM 581 N N . ASP A 1 73 ? -15.448 -7.699 4.060 1.00 95.81 73 ASP A N 1
ATOM 582 C CA . ASP A 1 73 ? -14.926 -7.023 2.864 1.00 95.81 73 ASP A CA 1
ATOM 583 C C . ASP A 1 73 ? -13.539 -7.535 2.443 1.00 95.81 73 ASP A C 1
ATOM 58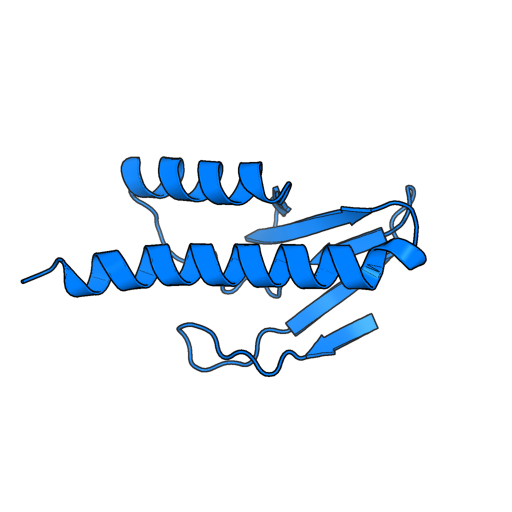5 O O . ASP A 1 73 ? -13.070 -7.220 1.343 1.00 95.81 73 ASP A O 1
ATOM 589 N N . PHE A 1 74 ? -12.860 -8.315 3.295 1.00 92.88 74 PHE A N 1
ATOM 590 C CA . PHE A 1 74 ? -11.473 -8.731 3.082 1.00 92.88 74 PHE A CA 1
ATOM 591 C C . PHE A 1 74 ? -11.222 -9.366 1.704 1.00 92.88 74 PHE A C 1
ATOM 593 O O . PHE A 1 74 ? -10.283 -8.926 1.040 1.00 92.88 74 PHE A O 1
ATOM 600 N N . PRO A 1 75 ? -12.035 -10.321 1.203 1.00 93.19 75 PRO A N 1
ATOM 601 C CA . PRO A 1 75 ? -11.795 -10.915 -0.112 1.00 93.19 75 PRO A CA 1
ATOM 602 C C . PRO A 1 75 ? -11.809 -9.880 -1.245 1.00 93.19 75 PRO A C 1
ATOM 604 O O . PRO A 1 75 ? -10.954 -9.908 -2.129 1.00 93.19 75 PRO A O 1
ATOM 607 N N . ALA A 1 76 ? -12.743 -8.927 -1.204 1.00 95.56 76 ALA A N 1
ATOM 608 C CA . ALA A 1 76 ? -12.844 -7.877 -2.213 1.00 95.56 76 ALA A CA 1
ATOM 609 C C . ALA A 1 76 ? -11.685 -6.874 -2.108 1.00 95.56 76 ALA A C 1
ATOM 611 O O . ALA A 1 76 ? -11.140 -6.433 -3.121 1.00 95.56 76 ALA A O 1
ATOM 612 N N . VAL A 1 77 ? -11.290 -6.527 -0.882 1.00 95.88 77 VAL A N 1
ATOM 613 C CA . VAL A 1 77 ? -10.154 -5.645 -0.597 1.00 95.88 77 VAL A CA 1
ATOM 614 C C . VAL A 1 77 ? -8.832 -6.271 -1.054 1.00 95.88 77 VAL A C 1
ATOM 616 O O . VAL A 1 77 ? -8.032 -5.585 -1.689 1.00 95.88 77 VAL A O 1
ATOM 619 N N . LEU A 1 78 ? -8.634 -7.566 -0.801 1.00 93.12 78 LEU A N 1
ATOM 620 C CA . LEU A 1 78 ? -7.468 -8.336 -1.233 1.00 93.12 78 LEU A CA 1
ATOM 621 C C . LEU A 1 78 ? -7.328 -8.324 -2.759 1.00 93.12 78 LEU A C 1
ATOM 623 O O . LEU A 1 78 ? -6.288 -7.930 -3.281 1.00 93.12 78 LEU A O 1
ATOM 627 N N . VAL A 1 79 ? -8.392 -8.694 -3.480 1.00 92.81 79 VAL A N 1
ATOM 628 C CA . VAL A 1 79 ? -8.399 -8.688 -4.954 1.00 92.81 79 VAL A CA 1
ATOM 629 C C . VAL A 1 79 ? -8.121 -7.286 -5.497 1.00 92.81 79 VAL A C 1
ATOM 631 O O . VAL A 1 79 ? -7.358 -7.126 -6.448 1.00 92.81 79 VAL A O 1
ATOM 634 N N . ARG A 1 80 ? -8.696 -6.251 -4.873 1.00 95.31 80 ARG A N 1
ATOM 635 C CA . ARG A 1 80 ? -8.467 -4.859 -5.269 1.00 95.31 80 ARG A CA 1
ATOM 636 C C . ARG A 1 80 ? -7.004 -4.444 -5.117 1.00 95.31 80 ARG A C 1
ATOM 638 O O . ARG A 1 80 ? -6.474 -3.810 -6.027 1.00 95.31 80 ARG A O 1
ATOM 645 N N . LEU A 1 81 ? -6.359 -4.802 -4.004 1.00 94.00 81 LEU A N 1
ATOM 646 C CA . LEU A 1 81 ? -4.940 -4.514 -3.791 1.00 94.00 81 LEU A CA 1
ATOM 647 C C . LEU A 1 81 ? -4.068 -5.259 -4.809 1.00 94.00 81 LEU A C 1
ATOM 649 O O . LEU A 1 81 ? -3.225 -4.637 -5.448 1.00 94.00 81 LEU A O 1
ATOM 653 N N . LEU A 1 82 ? -4.333 -6.548 -5.040 1.00 90.69 82 LEU A N 1
ATOM 654 C CA . LEU A 1 82 ? -3.614 -7.355 -6.031 1.00 90.69 82 LEU A CA 1
ATOM 655 C C . LEU A 1 82 ? -3.721 -6.780 -7.450 1.00 90.69 82 LEU A C 1
ATOM 657 O O . LEU A 1 82 ? -2.721 -6.685 -8.158 1.00 90.69 82 LEU A O 1
ATOM 661 N N . HIS A 1 83 ? -4.912 -6.344 -7.866 1.00 92.00 83 HIS A N 1
ATOM 662 C CA . HIS A 1 83 ? -5.091 -5.692 -9.166 1.00 92.00 83 HIS A CA 1
ATOM 663 C C . HIS A 1 83 ? -4.347 -4.356 -9.259 1.00 92.00 83 HIS A C 1
ATOM 665 O O . HIS A 1 83 ? -3.777 -4.051 -10.308 1.00 92.00 83 HIS A O 1
ATOM 671 N N . CYS A 1 84 ? -4.319 -3.575 -8.174 1.00 93.56 84 CYS A N 1
ATOM 672 C CA . CYS A 1 84 ? -3.545 -2.339 -8.122 1.00 93.56 84 CYS A CA 1
ATOM 673 C C . CYS A 1 84 ? -2.047 -2.615 -8.299 1.00 93.56 84 CYS A C 1
ATOM 675 O O . CYS A 1 84 ? -1.414 -1.996 -9.151 1.00 93.56 84 CYS A O 1
ATOM 677 N N . ILE A 1 85 ? -1.500 -3.570 -7.541 1.00 89.69 85 ILE A N 1
ATOM 678 C CA . ILE A 1 85 ? -0.101 -4.008 -7.640 1.00 89.69 85 ILE A CA 1
ATOM 679 C C . ILE A 1 85 ? 0.220 -4.447 -9.075 1.00 89.69 85 ILE A C 1
ATOM 681 O O . ILE A 1 85 ? 1.180 -3.964 -9.671 1.00 89.69 85 ILE A O 1
ATOM 685 N N . GLY A 1 86 ? -0.632 -5.285 -9.674 1.00 87.81 86 GLY A N 1
ATOM 686 C CA . GLY A 1 86 ? -0.457 -5.747 -11.050 1.00 87.81 86 GLY A CA 1
ATOM 687 C C . GLY A 1 86 ? -0.407 -4.607 -12.075 1.00 87.81 86 GLY A C 1
ATOM 688 O O . GLY A 1 86 ? 0.448 -4.619 -12.958 1.00 87.81 86 GLY A O 1
ATOM 689 N N . GLN A 1 87 ? -1.264 -3.587 -11.949 1.00 90.44 87 GLN A N 1
ATOM 690 C CA . GLN A 1 87 ? -1.217 -2.421 -12.843 1.00 90.44 87 GLN A CA 1
ATOM 691 C C . GLN A 1 87 ? 0.023 -1.552 -12.625 1.00 90.44 87 GLN A C 1
ATOM 693 O O . GLN A 1 87 ? 0.591 -1.044 -13.593 1.00 90.44 87 GLN A O 1
ATOM 698 N N . VAL A 1 88 ? 0.470 -1.395 -11.376 1.00 89.31 88 VAL A N 1
ATOM 699 C CA . VAL A 1 88 ? 1.727 -0.696 -11.084 1.00 89.31 88 VAL A CA 1
ATOM 700 C C . VAL A 1 88 ? 2.910 -1.435 -11.719 1.00 89.31 88 VAL A C 1
ATOM 702 O O . VAL A 1 88 ? 3.754 -0.802 -12.352 1.00 89.31 88 VAL A O 1
ATOM 705 N N . PHE A 1 89 ? 2.945 -2.767 -11.647 1.00 84.94 89 PHE A N 1
ATOM 706 C CA . PHE A 1 89 ? 3.980 -3.562 -12.311 1.00 84.94 89 PHE A CA 1
ATOM 707 C C . PHE A 1 89 ? 3.934 -3.460 -13.831 1.00 84.94 89 PHE A C 1
ATOM 709 O O . PHE A 1 89 ? 4.976 -3.272 -14.456 1.00 84.94 89 PHE A O 1
ATOM 716 N N . GLN A 1 90 ? 2.748 -3.508 -14.437 1.00 86.06 90 GLN A N 1
ATOM 717 C CA . GLN A 1 90 ? 2.603 -3.295 -15.880 1.00 86.06 90 GLN A CA 1
ATOM 718 C C . GLN A 1 90 ? 3.135 -1.922 -16.306 1.00 86.06 90 GLN A C 1
ATOM 720 O O . GLN A 1 90 ? 3.848 -1.827 -17.303 1.00 86.06 90 GLN A O 1
ATOM 725 N N . MET A 1 91 ? 2.854 -0.871 -15.527 1.00 86.75 91 MET A N 1
ATOM 726 C CA . MET A 1 91 ? 3.404 0.467 -15.760 1.00 86.75 91 MET A CA 1
ATOM 727 C C . MET A 1 91 ? 4.941 0.470 -15.701 1.00 86.75 91 MET A C 1
ATOM 729 O O . MET A 1 91 ? 5.582 1.150 -16.500 1.00 86.75 91 MET A O 1
ATOM 733 N N . PHE A 1 92 ? 5.554 -0.285 -14.784 1.00 80.50 92 PHE A N 1
ATOM 734 C CA . PHE A 1 92 ? 7.015 -0.397 -14.725 1.00 80.50 92 PHE A CA 1
ATOM 735 C C . PHE A 1 92 ? 7.610 -1.174 -15.903 1.00 80.50 92 PHE A C 1
ATOM 737 O O . PHE A 1 92 ? 8.651 -0.759 -16.411 1.00 80.50 92 PHE A O 1
ATOM 744 N N . GLN A 1 93 ? 6.951 -2.241 -16.364 1.00 78.88 93 GLN A N 1
ATOM 745 C CA . GLN A 1 93 ? 7.427 -3.076 -17.474 1.00 78.88 93 GLN A CA 1
ATOM 746 C C . GLN A 1 93 ? 7.310 -2.391 -18.843 1.00 78.88 93 GLN A C 1
ATOM 748 O O . GLN A 1 93 ? 8.267 -2.405 -19.610 1.00 78.88 93 GLN A O 1
ATOM 753 N N . GLN A 1 94 ? 6.184 -1.732 -19.144 1.00 73.00 94 GLN A N 1
ATOM 754 C CA . GLN A 1 94 ? 5.956 -1.067 -20.444 1.00 73.00 94 GLN A CA 1
ATOM 755 C C . GLN A 1 94 ? 7.008 0.003 -20.780 1.00 73.00 94 GLN A C 1
ATOM 757 O O . GLN A 1 94 ? 7.312 0.277 -21.942 1.00 73.00 94 GLN A O 1
ATOM 762 N N . ASP A 1 95 ? 7.583 0.606 -19.750 1.00 58.06 95 ASP A N 1
ATOM 763 C CA . ASP A 1 95 ? 8.615 1.623 -19.892 1.00 58.06 95 ASP A CA 1
ATOM 764 C C . ASP A 1 95 ? 10.039 1.029 -19.970 1.00 58.06 95 ASP A C 1
ATOM 766 O O . ASP A 1 95 ? 10.951 1.700 -20.446 1.00 58.06 95 ASP A O 1
ATOM 770 N N . ALA A 1 96 ? 10.255 -0.216 -19.525 1.00 57.31 96 ALA A N 1
ATOM 771 C CA . ALA A 1 96 ? 11.525 -0.916 -19.741 1.00 57.31 96 ALA A CA 1
ATOM 772 C C . ALA A 1 96 ? 11.698 -1.278 -21.228 1.00 57.31 96 ALA A C 1
ATOM 774 O O . ALA A 1 96 ? 12.777 -1.088 -21.788 1.00 57.31 96 ALA A O 1
ATOM 775 N N . ASP A 1 97 ? 10.610 -1.690 -21.884 1.00 51.62 97 ASP A N 1
ATOM 776 C CA . ASP A 1 97 ? 10.603 -2.090 -23.297 1.00 51.62 97 ASP A CA 1
ATOM 777 C C . ASP A 1 97 ? 10.642 -0.912 -24.287 1.00 51.62 97 ASP A C 1
ATOM 779 O O . ASP A 1 97 ? 11.014 -1.091 -25.445 1.00 51.62 97 ASP A O 1
ATOM 783 N N . SER A 1 98 ? 10.315 0.312 -23.861 1.00 49.62 98 SER A N 1
ATOM 784 C CA . SER A 1 98 ? 10.348 1.514 -24.720 1.00 49.62 98 SER A CA 1
ATOM 785 C C . SER A 1 98 ? 11.722 2.204 -24.782 1.00 49.62 98 SER A C 1
ATOM 787 O O . SER A 1 98 ? 11.830 3.348 -25.223 1.00 49.62 98 SER A O 1
ATOM 789 N N . SER A 1 99 ? 12.780 1.493 -24.381 1.00 44.97 99 SER A N 1
ATOM 790 C CA . SER A 1 99 ? 14.178 1.954 -24.414 1.00 44.97 99 SER A CA 1
ATOM 791 C C . SER A 1 99 ? 14.953 1.555 -25.687 1.00 44.97 99 SER A C 1
ATOM 793 O O . SER A 1 99 ? 16.184 1.596 -25.668 1.00 44.97 99 SER A O 1
ATOM 795 N N . PHE A 1 100 ? 14.271 1.181 -26.777 1.00 38.53 100 PHE A N 1
ATOM 796 C CA . PHE A 1 100 ? 14.877 0.814 -28.069 1.00 38.53 100 PHE A CA 1
ATOM 797 C C . PHE A 1 100 ? 14.532 1.791 -29.195 1.00 38.53 100 PHE A C 1
ATOM 799 O O . PHE A 1 100 ? 13.348 2.185 -29.302 1.00 38.53 100 PHE A O 1
#

Foldseek 3Di:
DKDFAPDAAPVRDTWIWDWDADPQAIKIKIPQPLFPDDDDPVLVVVLVVLCVVLVWDADPSRITMDDDRDVVCVVVNVVSSVVSSVVSRVSVVVVVVVPD

Secondary structure (DSSP, 8-state):
-EEEEEEE-TTSPEEEEEEEEETTEEEEE--SGGG-S---HHHHHHHHHHHHHHT-EE-TTS-EEEEES-GGGHHHHHHHHHHHHHHHHHHHHHHHHT--

Organism: NCBI:txid1423792